Protein AF-A0A7C1BBD3-F1 (afdb_monomer_lite)

Structure (mmCIF, N/CA/C/O backbone):
data_AF-A0A7C1BBD3-F1
#
_entry.id   AF-A0A7C1BBD3-F1
#
loop_
_atom_site.group_PDB
_atom_site.id
_atom_site.type_symbol
_atom_site.label_atom_id
_atom_site.label_alt_id
_atom_site.label_comp_id
_atom_site.label_asym_id
_atom_site.label_entity_id
_atom_site.label_seq_id
_atom_site.pdbx_PDB_ins_code
_atom_site.Cartn_x
_atom_site.Cartn_y
_atom_site.Cartn_z
_atom_site.occupancy
_atom_site.B_iso_or_equiv
_atom_site.auth_seq_id
_atom_site.auth_comp_id
_atom_site.auth_asym_id
_atom_site.auth_atom_id
_atom_site.pdbx_PDB_model_num
ATOM 1 N N . GLN A 1 1 ? 15.927 17.272 -10.533 1.00 42.72 1 GLN A N 1
ATOM 2 C CA . GLN A 1 1 ? 16.928 16.543 -11.366 1.00 42.72 1 GLN A CA 1
ATOM 3 C C . GLN A 1 1 ? 17.130 15.173 -10.729 1.00 42.72 1 GLN A C 1
ATOM 5 O O . GLN A 1 1 ? 16.673 15.026 -9.613 1.00 42.72 1 GLN A O 1
ATOM 10 N N . ILE A 1 2 ? 17.709 14.176 -11.401 1.00 39.72 2 ILE A N 1
ATOM 11 C CA . ILE A 1 2 ? 17.794 12.756 -10.972 1.00 39.72 2 ILE A CA 1
ATOM 12 C C . ILE A 1 2 ? 18.036 12.545 -9.454 1.00 39.72 2 ILE A C 1
ATOM 14 O O . ILE A 1 2 ? 17.420 11.663 -8.861 1.00 39.72 2 ILE A O 1
ATOM 18 N N . SER A 1 3 ? 18.795 13.418 -8.778 1.00 36.50 3 SER A N 1
ATOM 19 C CA . SER A 1 3 ? 18.975 13.384 -7.314 1.00 36.50 3 SER A CA 1
ATOM 20 C C . SER A 1 3 ? 17.689 13.539 -6.478 1.00 36.50 3 SER A C 1
ATOM 22 O O . SER A 1 3 ? 17.588 12.968 -5.395 1.00 36.50 3 SER A O 1
ATOM 24 N N . ASP A 1 4 ? 16.673 14.249 -6.972 1.00 36.84 4 ASP A N 1
ATOM 25 C CA . ASP A 1 4 ? 15.358 14.353 -6.327 1.00 36.84 4 ASP A CA 1
ATOM 26 C C . ASP A 1 4 ? 14.579 13.034 -6.432 1.00 36.84 4 ASP A C 1
ATOM 28 O O . ASP A 1 4 ? 13.829 12.693 -5.523 1.00 36.84 4 ASP A O 1
ATOM 32 N N . PHE A 1 5 ? 14.771 12.276 -7.518 1.00 37.47 5 PHE A N 1
ATOM 33 C CA . PHE A 1 5 ? 14.163 10.956 -7.709 1.00 37.47 5 PHE A CA 1
ATOM 34 C C . PHE A 1 5 ? 14.851 9.905 -6.820 1.00 37.47 5 PHE A C 1
ATOM 36 O O . PHE A 1 5 ? 14.169 9.156 -6.123 1.00 37.47 5 PHE A O 1
ATOM 43 N N . ILE A 1 6 ? 16.186 9.958 -6.731 1.00 40.41 6 ILE A N 1
ATOM 44 C CA . ILE A 1 6 ? 17.021 9.156 -5.814 1.00 40.41 6 ILE A CA 1
ATOM 45 C C . ILE A 1 6 ? 16.603 9.364 -4.347 1.00 40.41 6 ILE A C 1
ATOM 47 O O . ILE A 1 6 ? 16.518 8.423 -3.559 1.00 40.41 6 ILE A O 1
ATOM 51 N N . ARG A 1 7 ? 16.246 10.595 -3.969 1.00 35.62 7 ARG A N 1
ATOM 52 C CA . ARG A 1 7 ? 15.813 10.915 -2.602 1.00 35.62 7 ARG A CA 1
ATOM 53 C C . ARG A 1 7 ? 14.390 10.439 -2.279 1.00 35.62 7 ARG A C 1
ATOM 55 O O . ARG A 1 7 ? 14.079 10.214 -1.111 1.00 35.62 7 ARG A O 1
ATOM 62 N N . VAL A 1 8 ? 13.533 10.263 -3.289 1.00 36.00 8 VAL A N 1
ATOM 63 C CA . VAL A 1 8 ? 12.158 9.747 -3.130 1.00 36.00 8 VAL A CA 1
ATOM 64 C C . VAL A 1 8 ? 12.139 8.228 -2.901 1.00 36.00 8 VAL A C 1
ATOM 66 O O . VAL A 1 8 ? 11.223 7.736 -2.245 1.00 36.00 8 VAL A O 1
ATOM 69 N N . ILE A 1 9 ? 13.160 7.491 -3.358 1.00 38.41 9 ILE A N 1
ATOM 70 C CA . ILE A 1 9 ? 13.287 6.033 -3.152 1.00 38.41 9 ILE A CA 1
ATOM 71 C C . ILE A 1 9 ? 14.003 5.630 -1.845 1.00 38.41 9 ILE A C 1
ATOM 73 O O . ILE A 1 9 ? 14.061 4.449 -1.516 1.00 38.41 9 ILE A O 1
ATOM 77 N N . GLY A 1 10 ? 14.446 6.596 -1.034 1.00 33.75 10 GLY A N 1
ATOM 78 C CA . GLY A 1 10 ? 14.709 6.415 0.401 1.00 33.75 10 GLY A CA 1
ATOM 79 C C . GLY A 1 10 ? 15.971 5.648 0.824 1.00 33.75 10 GLY A C 1
ATOM 80 O O . GLY A 1 10 ? 16.179 5.528 2.028 1.00 33.75 10 GLY A O 1
ATOM 81 N N . TYR A 1 11 ? 16.817 5.161 -0.090 1.00 39.09 11 TYR A N 1
ATOM 82 C CA . TYR A 1 11 ? 17.971 4.316 0.265 1.00 39.09 11 TYR A CA 1
ATOM 83 C C . TYR A 1 11 ? 19.151 4.436 -0.712 1.00 39.09 11 TYR A C 1
ATOM 85 O O . TYR A 1 11 ? 19.395 3.503 -1.464 1.00 39.09 11 TYR A O 1
ATOM 93 N N . VAL A 1 12 ? 19.906 5.539 -0.700 1.00 41.84 12 VAL A N 1
ATOM 94 C CA . VAL A 1 12 ? 21.222 5.573 -1.374 1.00 41.84 12 VAL A CA 1
ATOM 95 C C . VAL A 1 12 ? 22.221 6.338 -0.502 1.00 41.84 12 VAL A C 1
ATOM 97 O O . VAL A 1 12 ? 21.918 7.443 -0.046 1.00 41.84 12 VAL A O 1
ATOM 100 N N . GLU A 1 13 ? 23.383 5.740 -0.225 1.00 40.69 13 GLU A N 1
ATOM 101 C CA . GLU A 1 13 ? 24.523 6.426 0.400 1.00 40.69 13 GLU A CA 1
ATOM 102 C C . GLU A 1 13 ? 25.305 7.218 -0.668 1.00 40.69 13 GLU A C 1
ATOM 104 O O . GLU A 1 13 ? 25.461 6.768 -1.800 1.00 40.69 13 GLU A O 1
ATOM 109 N N . ASP A 1 14 ? 25.830 8.397 -0.308 1.00 40.28 14 ASP A N 1
ATOM 110 C CA . ASP A 1 14 ? 26.381 9.418 -1.228 1.00 40.28 14 ASP A CA 1
ATOM 111 C C . ASP A 1 14 ? 27.479 8.936 -2.215 1.00 40.28 14 ASP A C 1
ATOM 113 O O . ASP A 1 14 ? 27.792 9.644 -3.170 1.00 40.28 14 ASP A O 1
ATOM 117 N N . GLY A 1 15 ? 28.081 7.757 -2.012 1.00 38.84 15 GLY A N 1
ATOM 118 C CA . GLY A 1 15 ? 29.149 7.208 -2.861 1.00 38.84 15 GLY A CA 1
ATOM 119 C C . GLY A 1 15 ? 28.684 6.410 -4.088 1.00 38.84 15 GLY A C 1
ATOM 120 O O . GLY A 1 15 ? 29.461 6.244 -5.026 1.00 38.84 15 GLY A O 1
ATOM 121 N N . GLU A 1 16 ? 27.439 5.931 -4.113 1.00 45.84 16 GLU A N 1
ATOM 122 C CA . GLU A 1 16 ? 26.911 5.083 -5.202 1.00 45.84 16 GLU A CA 1
ATOM 123 C C . GLU A 1 16 ? 26.369 5.920 -6.379 1.00 45.84 16 GLU A C 1
ATOM 125 O O . GLU A 1 16 ? 26.343 5.472 -7.526 1.00 45.84 16 GLU A O 1
ATOM 130 N N . ILE A 1 17 ? 26.085 7.201 -6.116 1.00 46.09 17 ILE A N 1
ATOM 131 C CA . ILE A 1 17 ? 25.597 8.200 -7.078 1.00 46.09 17 ILE A CA 1
ATOM 132 C C . ILE A 1 17 ? 26.652 8.532 -8.154 1.00 46.09 17 ILE A C 1
ATOM 134 O O . ILE A 1 17 ? 26.317 8.731 -9.318 1.00 46.09 17 ILE A O 1
ATOM 138 N N . GLU A 1 18 ? 27.943 8.566 -7.813 1.00 42.03 18 GLU A N 1
ATOM 139 C CA . GLU A 1 18 ? 29.000 8.943 -8.770 1.00 42.03 18 GLU A CA 1
ATOM 140 C C . GLU A 1 18 ? 29.319 7.808 -9.765 1.00 42.03 18 GLU A C 1
ATOM 142 O O . GLU A 1 18 ? 29.662 8.040 -10.928 1.00 42.03 18 GLU A O 1
ATOM 147 N N . MET A 1 19 ? 29.186 6.552 -9.333 1.00 39.53 19 MET A N 1
ATOM 148 C CA . MET A 1 19 ? 29.408 5.379 -10.188 1.00 39.53 19 MET A CA 1
ATOM 149 C C . MET A 1 19 ? 28.291 5.231 -11.227 1.00 39.53 19 MET A C 1
ATOM 151 O O . MET A 1 19 ? 28.548 4.986 -12.407 1.00 39.53 19 MET A O 1
ATOM 155 N N . ALA A 1 20 ? 27.063 5.467 -10.783 1.00 41.28 20 ALA A N 1
ATOM 156 C CA . ALA A 1 20 ? 25.866 5.547 -11.594 1.00 41.28 20 ALA A CA 1
ATOM 157 C C . ALA A 1 20 ? 25.939 6.587 -12.714 1.00 41.28 20 ALA A C 1
ATOM 159 O O . ALA A 1 20 ? 25.700 6.271 -13.881 1.00 41.28 20 ALA A O 1
ATOM 160 N N . GLU A 1 21 ? 26.322 7.819 -12.369 1.00 43.84 21 GLU A N 1
ATOM 161 C CA . GLU A 1 21 ? 26.463 8.919 -13.323 1.00 43.84 21 GLU A CA 1
ATOM 162 C C . GLU A 1 21 ? 27.503 8.602 -14.412 1.00 43.84 21 GLU A C 1
ATOM 164 O O . GLU A 1 21 ? 27.322 8.966 -15.576 1.00 43.84 21 GLU A O 1
ATOM 169 N N . ASN A 1 22 ? 28.573 7.878 -14.069 1.00 40.91 22 ASN A N 1
ATOM 170 C CA . ASN A 1 22 ? 29.615 7.489 -15.021 1.00 40.91 22 ASN A CA 1
ATOM 171 C C . ASN A 1 22 ? 29.151 6.416 -16.020 1.00 40.91 22 ASN A C 1
ATOM 173 O O . ASN A 1 22 ? 29.446 6.534 -17.208 1.00 40.91 22 ASN A O 1
ATOM 177 N N . ILE A 1 23 ? 28.388 5.415 -15.572 1.00 40.72 23 ILE A N 1
ATOM 178 C CA . ILE A 1 23 ? 27.836 4.368 -16.450 1.00 40.72 23 ILE A CA 1
ATOM 179 C C . ILE A 1 23 ? 26.732 4.947 -17.351 1.00 40.72 23 ILE A C 1
ATOM 181 O O . ILE A 1 23 ? 26.657 4.612 -18.534 1.00 40.72 23 ILE A O 1
ATOM 185 N N . LEU A 1 24 ? 25.927 5.886 -16.834 1.00 41.50 24 LEU A N 1
ATOM 186 C CA . LEU A 1 24 ? 24.903 6.592 -17.612 1.00 41.50 24 LEU A CA 1
ATOM 187 C C . LEU A 1 24 ? 25.513 7.355 -18.796 1.00 41.50 24 LEU A C 1
ATOM 189 O O . LEU A 1 24 ? 24.984 7.311 -19.902 1.00 41.50 24 LEU A O 1
ATOM 193 N N . ASN A 1 25 ? 26.649 8.023 -18.583 1.00 43.25 25 ASN A N 1
ATOM 194 C CA . ASN A 1 25 ? 27.315 8.815 -19.618 1.00 43.25 25 ASN A CA 1
ATOM 195 C C . ASN A 1 25 ? 27.905 7.969 -20.765 1.00 43.25 25 ASN A C 1
ATOM 197 O O . ASN A 1 25 ? 28.106 8.504 -21.856 1.00 43.25 25 ASN A O 1
ATOM 201 N N . GLU A 1 26 ? 28.157 6.671 -20.562 1.00 40.03 26 GLU A N 1
ATOM 202 C CA . GLU A 1 26 ? 28.658 5.766 -21.612 1.00 40.03 26 GLU A CA 1
ATOM 203 C C . GLU A 1 26 ? 27.548 5.123 -22.465 1.00 40.03 26 GLU A C 1
ATOM 205 O O . GLU A 1 26 ? 27.810 4.733 -23.603 1.00 40.03 26 GLU A O 1
ATOM 210 N N . ILE A 1 27 ? 26.313 5.024 -21.955 1.00 39.88 27 ILE A N 1
ATOM 211 C CA . ILE A 1 27 ? 25.218 4.262 -22.592 1.00 39.88 27 ILE A CA 1
ATOM 212 C C . ILE A 1 27 ? 24.276 5.154 -23.431 1.00 39.88 27 ILE A C 1
ATOM 214 O O . ILE A 1 27 ? 23.502 4.653 -24.247 1.00 39.88 27 ILE A O 1
ATOM 218 N N . VAL A 1 28 ? 24.355 6.484 -23.303 1.00 42.81 28 VAL A N 1
ATOM 219 C CA . VAL A 1 28 ? 23.466 7.426 -24.009 1.00 42.81 28 VAL A CA 1
ATOM 220 C C . VAL A 1 28 ? 23.803 7.501 -25.505 1.00 42.81 28 VAL A C 1
ATOM 222 O O . VAL A 1 28 ? 24.558 8.357 -25.968 1.00 42.81 28 VAL A O 1
ATOM 225 N N . THR A 1 29 ? 23.164 6.638 -26.291 1.00 41.69 29 THR A N 1
ATOM 226 C CA . THR A 1 29 ? 22.834 6.928 -27.688 1.00 41.69 29 THR A CA 1
ATOM 227 C C . THR A 1 29 ? 21.326 6.830 -27.879 1.00 41.69 29 THR A C 1
ATOM 229 O O . THR A 1 29 ? 20.783 5.738 -27.986 1.00 41.69 29 THR A O 1
ATOM 232 N N . ASP A 1 30 ? 20.728 8.016 -27.965 1.00 42.62 30 ASP A N 1
ATOM 233 C CA . ASP A 1 30 ? 19.357 8.359 -28.356 1.00 42.62 30 ASP A CA 1
ATOM 234 C C . ASP A 1 30 ? 18.203 7.990 -27.398 1.00 42.62 30 ASP A C 1
ATOM 236 O O . ASP A 1 30 ? 18.080 6.875 -26.916 1.00 42.62 30 ASP A O 1
ATOM 240 N N . GLU A 1 31 ? 17.373 9.009 -27.145 1.00 43.44 31 GLU A N 1
ATOM 241 C CA . GLU A 1 31 ? 16.205 9.097 -26.245 1.00 43.44 31 GLU A CA 1
ATOM 242 C C . GLU A 1 31 ? 16.451 8.821 -24.742 1.00 43.44 31 GLU A C 1
ATOM 244 O O . GLU A 1 31 ? 16.307 7.727 -24.205 1.00 43.44 31 GLU A O 1
ATOM 249 N N . GLY A 1 32 ? 16.777 9.904 -24.022 1.00 48.03 32 GLY A N 1
ATOM 250 C CA . GLY A 1 32 ? 17.133 9.963 -22.596 1.00 48.03 32 GLY A CA 1
ATOM 251 C C . GLY A 1 32 ? 16.069 9.558 -21.560 1.00 48.03 32 GLY A C 1
ATOM 252 O O . GLY A 1 32 ? 16.115 10.069 -20.447 1.00 48.03 32 GLY A O 1
ATOM 253 N N . SER A 1 33 ? 15.126 8.670 -21.885 1.00 53.91 33 SER A N 1
ATOM 254 C CA . SER A 1 33 ? 14.300 7.941 -20.907 1.00 53.91 33 SER A CA 1
ATOM 255 C C . SER A 1 33 ? 14.845 6.550 -20.591 1.00 53.91 33 SER A C 1
ATOM 257 O O . SER A 1 33 ? 14.638 6.050 -19.488 1.00 53.91 33 SER A O 1
ATOM 259 N N . ASP A 1 34 ? 15.557 5.930 -21.532 1.00 50.56 34 ASP A N 1
ATOM 260 C CA . ASP A 1 34 ? 15.849 4.498 -21.450 1.00 50.56 34 ASP A CA 1
ATOM 261 C C . ASP A 1 34 ? 17.072 4.208 -20.572 1.00 50.56 34 ASP A C 1
ATOM 263 O O . ASP A 1 34 ? 17.096 3.206 -19.865 1.00 50.56 34 ASP A O 1
ATOM 267 N N . ALA A 1 35 ? 18.036 5.131 -20.500 1.00 49.62 35 ALA A N 1
ATOM 268 C CA . ALA A 1 35 ? 19.198 5.007 -19.616 1.00 49.62 35 ALA A CA 1
ATOM 269 C C . ALA A 1 35 ? 18.842 5.182 -18.124 1.00 49.62 35 ALA A C 1
ATOM 271 O O . ALA A 1 35 ? 19.361 4.448 -17.287 1.00 49.62 35 ALA A O 1
ATOM 272 N N . GLU A 1 36 ? 17.921 6.097 -17.787 1.00 53.84 36 GLU A N 1
ATOM 273 C CA . GLU A 1 36 ? 17.399 6.251 -16.416 1.00 53.84 36 GLU A CA 1
ATOM 274 C C . GLU A 1 36 ? 16.621 4.998 -15.979 1.00 53.84 36 GLU A C 1
ATOM 276 O O . GLU A 1 36 ? 16.766 4.543 -14.848 1.00 53.84 36 GLU A O 1
ATOM 281 N N . LEU A 1 37 ? 15.840 4.400 -16.887 1.00 52.06 37 LEU A N 1
ATOM 282 C CA . LEU A 1 37 ? 15.091 3.164 -16.637 1.00 52.06 37 LEU A CA 1
ATOM 283 C C . LEU A 1 37 ? 16.002 1.945 -16.470 1.00 52.06 37 LEU A C 1
ATOM 285 O O . LEU A 1 37 ? 15.768 1.133 -15.579 1.00 52.06 37 LEU A O 1
ATOM 289 N N . VAL A 1 38 ? 17.048 1.831 -17.293 1.00 49.78 38 VAL A N 1
ATOM 290 C CA . VAL A 1 38 ? 18.075 0.782 -17.179 1.00 49.78 38 VAL A CA 1
ATOM 291 C C . VAL A 1 38 ? 18.857 0.928 -15.875 1.00 49.78 38 VAL A C 1
ATOM 293 O O . VAL A 1 38 ? 19.151 -0.073 -15.233 1.00 49.78 38 VAL A O 1
ATOM 296 N N . TYR A 1 39 ? 19.149 2.155 -15.449 1.00 54.31 39 TYR A N 1
ATOM 297 C CA . TYR A 1 39 ? 19.838 2.422 -14.191 1.00 54.31 39 TYR A CA 1
ATOM 298 C C . TYR A 1 39 ? 18.980 2.077 -12.965 1.00 54.31 39 TYR A C 1
ATOM 300 O O . TYR A 1 39 ? 19.425 1.313 -12.113 1.00 54.31 39 TYR A O 1
ATOM 308 N N . ILE A 1 40 ? 17.714 2.520 -12.936 1.00 54.09 40 ILE A N 1
ATOM 309 C CA . ILE A 1 40 ? 16.740 2.092 -11.917 1.00 54.09 40 ILE A CA 1
ATOM 310 C C . ILE A 1 40 ? 16.637 0.564 -11.903 1.00 54.09 40 ILE A C 1
ATOM 312 O O . ILE A 1 40 ? 16.583 -0.036 -10.835 1.00 54.09 40 ILE A O 1
ATOM 316 N N . ALA A 1 41 ? 16.647 -0.079 -13.073 1.00 51.44 41 ALA A N 1
ATOM 317 C CA . ALA A 1 41 ? 16.553 -1.525 -13.158 1.00 51.44 41 ALA A CA 1
ATOM 318 C C . ALA A 1 41 ? 17.793 -2.260 -12.617 1.00 51.44 41 ALA A C 1
ATOM 320 O O . ALA A 1 41 ? 17.657 -3.234 -11.879 1.00 51.44 41 ALA A O 1
ATOM 321 N N . LEU A 1 42 ? 18.996 -1.785 -12.931 1.00 52.47 42 LEU A N 1
ATOM 322 C CA . LEU A 1 42 ? 20.243 -2.377 -12.442 1.00 52.47 42 LEU A CA 1
ATOM 323 C C . LEU A 1 42 ? 20.394 -2.217 -10.923 1.00 52.47 42 LEU A C 1
ATOM 325 O O . LEU A 1 42 ? 20.742 -3.179 -10.242 1.00 52.47 42 LEU A O 1
ATOM 329 N N . GLU A 1 43 ? 20.054 -1.049 -10.373 1.00 55.06 43 GLU A N 1
ATOM 330 C CA . GLU A 1 43 ? 20.093 -0.837 -8.921 1.00 55.06 43 GLU A CA 1
ATOM 331 C C . GLU A 1 43 ? 19.018 -1.633 -8.185 1.00 55.06 43 GLU A C 1
ATOM 333 O O . GLU A 1 43 ? 19.250 -2.140 -7.090 1.00 55.06 43 GLU A O 1
ATOM 338 N N . MET A 1 44 ? 17.836 -1.786 -8.782 1.00 52.31 44 MET A N 1
ATOM 339 C CA . MET A 1 44 ? 16.782 -2.617 -8.216 1.00 52.31 44 MET A CA 1
ATOM 340 C C . MET A 1 44 ? 17.167 -4.096 -8.155 1.00 52.31 44 MET A C 1
ATOM 342 O O . MET A 1 44 ? 16.822 -4.754 -7.175 1.00 52.31 44 MET A O 1
ATOM 346 N N . ASP A 1 45 ? 17.879 -4.622 -9.153 1.00 52.19 45 ASP A N 1
ATOM 347 C CA . ASP A 1 45 ? 18.368 -6.005 -9.145 1.00 52.19 45 ASP A CA 1
ATOM 348 C C . ASP A 1 45 ? 19.349 -6.255 -7.984 1.00 52.19 45 ASP A C 1
ATOM 350 O O . ASP A 1 45 ? 19.198 -7.211 -7.211 1.00 52.19 45 ASP A O 1
ATOM 354 N N . GLU A 1 46 ? 20.295 -5.329 -7.792 1.00 51.22 46 GLU A N 1
ATOM 355 C CA . GLU A 1 46 ? 21.332 -5.414 -6.762 1.00 51.22 46 GLU A CA 1
ATOM 356 C C . GLU A 1 46 ? 20.778 -5.141 -5.348 1.00 51.22 46 GLU A C 1
ATOM 358 O O . GLU A 1 46 ? 20.995 -5.938 -4.430 1.00 51.22 46 GLU A O 1
ATOM 363 N N . ALA A 1 47 ? 19.966 -4.092 -5.171 1.00 46.62 47 ALA A N 1
ATOM 364 C CA . ALA A 1 47 ? 19.386 -3.709 -3.879 1.00 46.62 47 ALA A CA 1
ATOM 365 C C . ALA A 1 47 ? 18.297 -4.680 -3.390 1.00 46.62 47 ALA A C 1
ATOM 367 O O . ALA A 1 47 ? 18.139 -4.908 -2.186 1.00 46.62 47 ALA A O 1
ATOM 368 N N . ILE A 1 48 ? 17.528 -5.277 -4.307 1.00 50.56 48 ILE A N 1
ATOM 369 C CA . ILE A 1 48 ? 16.442 -6.206 -3.963 1.00 50.56 48 ILE A CA 1
ATOM 370 C C . ILE A 1 48 ? 16.951 -7.658 -3.991 1.00 50.56 48 ILE A C 1
ATOM 372 O O . ILE A 1 48 ? 16.228 -8.55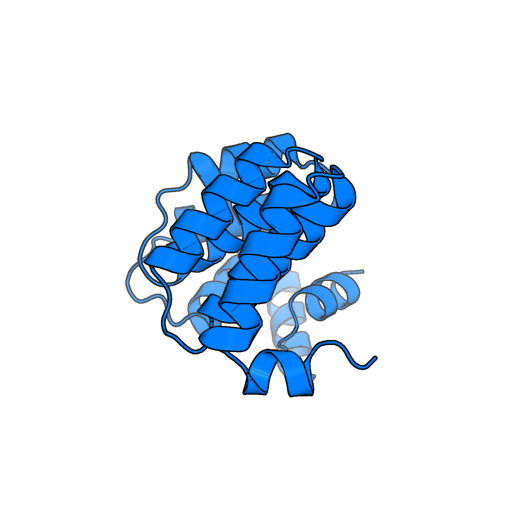5 -3.559 1.00 50.56 48 ILE A O 1
ATOM 376 N N . GLY A 1 49 ? 18.197 -7.924 -4.407 1.00 51.06 49 GLY A N 1
ATOM 377 C CA . GLY A 1 49 ? 18.795 -9.262 -4.453 1.00 51.06 49 GLY A CA 1
ATOM 378 C C . GLY A 1 49 ? 17.883 -10.255 -5.174 1.00 51.06 49 GLY A C 1
ATOM 379 O O . GLY A 1 49 ? 17.462 -11.265 -4.587 1.00 51.06 49 GLY A O 1
ATOM 380 N N . ILE A 1 50 ? 17.460 -9.900 -6.386 1.00 51.25 50 ILE A N 1
ATOM 381 C CA . ILE A 1 50 ? 16.378 -10.574 -7.105 1.00 51.25 50 ILE A CA 1
ATOM 382 C C . ILE A 1 50 ? 16.940 -11.739 -7.917 1.00 51.25 50 ILE A C 1
ATOM 384 O O . ILE A 1 50 ? 17.036 -11.704 -9.131 1.00 51.25 50 ILE A O 1
ATOM 388 N N . GLY A 1 51 ? 17.247 -12.855 -7.261 1.00 50.44 51 GLY A N 1
ATOM 389 C CA . GLY A 1 51 ? 17.638 -14.083 -7.967 1.00 50.44 51 GLY A CA 1
ATOM 390 C C . GLY A 1 51 ? 16.523 -14.753 -8.798 1.00 50.44 51 GLY A C 1
ATOM 391 O O . GLY A 1 51 ? 16.655 -15.940 -9.081 1.00 50.44 51 GLY A O 1
ATOM 392 N N . SER A 1 52 ? 15.408 -14.074 -9.115 1.00 52.53 52 SER A N 1
ATOM 393 C CA . SER A 1 52 ? 14.213 -14.704 -9.707 1.00 52.53 52 SER A CA 1
ATOM 394 C C . SER A 1 52 ? 13.354 -13.833 -10.639 1.00 52.53 52 SER A C 1
ATOM 396 O O . SER A 1 52 ? 12.218 -14.218 -10.893 1.00 52.53 52 SER A O 1
ATOM 398 N N . CYS A 1 53 ? 13.798 -12.660 -11.098 1.00 61.47 53 CYS A N 1
ATOM 399 C CA . CYS A 1 53 ? 12.981 -11.830 -11.994 1.00 61.47 53 CYS A CA 1
ATOM 400 C C . CYS A 1 53 ? 13.806 -11.386 -13.198 1.00 61.47 53 CYS A C 1
ATOM 402 O O . CYS A 1 53 ? 14.935 -10.930 -13.035 1.00 61.47 53 CYS A O 1
ATOM 404 N N . ASP A 1 54 ? 13.252 -11.550 -14.396 1.00 65.94 54 ASP A N 1
ATOM 405 C CA . ASP A 1 54 ? 13.948 -11.214 -15.632 1.00 65.94 54 ASP A CA 1
ATOM 406 C C . ASP A 1 54 ? 13.985 -9.690 -15.839 1.00 65.94 54 ASP A C 1
ATOM 408 O O . ASP A 1 54 ? 13.146 -8.945 -15.323 1.00 65.94 54 ASP A O 1
ATOM 412 N N . PHE A 1 55 ? 14.956 -9.220 -16.629 1.00 67.56 55 PHE A N 1
ATOM 413 C CA . PHE A 1 55 ? 15.182 -7.799 -16.938 1.00 67.56 55 PHE A CA 1
ATOM 414 C C . PHE A 1 55 ? 13.903 -7.054 -17.361 1.00 67.56 55 PHE A C 1
ATOM 416 O O . PHE A 1 55 ? 13.718 -5.887 -17.020 1.00 67.56 55 PHE A O 1
ATOM 423 N N . GLU A 1 56 ? 13.002 -7.734 -18.072 1.00 71.44 56 GLU A N 1
ATOM 424 C CA . GLU A 1 56 ? 11.727 -7.181 -18.529 1.00 71.44 56 GLU A CA 1
ATOM 425 C C . GLU A 1 56 ? 10.827 -6.735 -17.371 1.00 71.44 56 GLU A C 1
ATOM 427 O O . GLU A 1 56 ? 10.306 -5.621 -17.393 1.00 71.44 56 GLU A O 1
ATOM 432 N N . CYS A 1 57 ? 10.697 -7.542 -16.316 1.00 72.75 57 CYS A N 1
ATOM 433 C CA . CYS A 1 57 ? 9.881 -7.186 -15.157 1.00 72.75 57 CYS A CA 1
ATOM 434 C C . CYS A 1 57 ? 10.463 -5.961 -14.451 1.00 72.75 57 CYS A C 1
ATOM 436 O O . CYS A 1 57 ? 9.747 -5.021 -14.108 1.00 72.75 57 CYS A O 1
ATOM 438 N N . ILE A 1 58 ? 11.783 -5.925 -14.292 1.00 73.50 58 ILE A N 1
ATOM 439 C CA . ILE A 1 58 ? 12.455 -4.796 -13.660 1.00 73.50 58 ILE A CA 1
ATOM 440 C C . ILE A 1 58 ? 12.266 -3.514 -14.494 1.00 73.50 58 ILE A C 1
ATOM 442 O O . ILE A 1 58 ? 11.929 -2.463 -13.945 1.00 73.50 58 ILE A O 1
ATOM 446 N N . TYR A 1 59 ? 12.386 -3.608 -15.820 1.00 72.50 59 TYR A N 1
ATOM 447 C CA . TYR A 1 59 ? 12.119 -2.499 -16.736 1.00 72.50 59 TYR A CA 1
ATOM 448 C C . TYR A 1 59 ? 10.670 -1.991 -16.636 1.00 72.50 59 TYR A C 1
ATOM 450 O O . TYR A 1 59 ? 10.446 -0.785 -16.500 1.00 72.50 59 TYR A O 1
ATOM 458 N N . ILE A 1 60 ? 9.681 -2.896 -16.644 1.00 81.25 60 ILE A N 1
ATOM 459 C CA . ILE A 1 60 ? 8.256 -2.549 -16.504 1.00 81.25 60 ILE A CA 1
ATOM 460 C C . ILE A 1 60 ? 8.013 -1.808 -15.187 1.00 81.25 60 ILE A C 1
ATOM 462 O O . ILE A 1 60 ? 7.354 -0.765 -15.168 1.00 81.25 60 ILE A O 1
ATOM 466 N N . TYR A 1 61 ? 8.578 -2.304 -14.087 1.00 81.69 61 TYR A N 1
ATOM 467 C CA . TYR A 1 61 ? 8.431 -1.661 -12.788 1.00 81.69 61 TYR A CA 1
ATOM 468 C C . TYR A 1 61 ? 9.111 -0.283 -12.738 1.00 81.69 61 TYR A C 1
ATOM 470 O O . TYR A 1 61 ? 8.511 0.679 -12.253 1.00 81.69 61 TYR A O 1
ATOM 478 N N . GLY A 1 62 ? 10.321 -0.145 -13.291 1.00 76.56 62 GLY A N 1
ATOM 479 C CA . GLY A 1 62 ? 10.998 1.148 -13.418 1.00 76.56 62 GLY A CA 1
ATOM 480 C C . GLY A 1 62 ? 10.161 2.160 -14.206 1.00 76.56 62 GLY A C 1
ATOM 481 O O . GLY A 1 62 ? 10.001 3.311 -13.789 1.00 76.56 62 GLY A O 1
ATOM 482 N N . LYS A 1 63 ? 9.531 1.716 -15.301 1.00 79.06 63 LYS A N 1
ATOM 483 C CA . LYS A 1 63 ? 8.642 2.556 -16.115 1.00 79.06 63 LYS A CA 1
ATOM 484 C C . LYS A 1 63 ? 7.399 2.985 -15.340 1.00 79.06 63 LYS A C 1
ATOM 486 O O . LYS A 1 63 ? 7.011 4.153 -15.412 1.00 79.06 63 LYS A O 1
ATOM 491 N N . ALA A 1 64 ? 6.816 2.089 -14.548 1.00 83.06 64 ALA A N 1
ATOM 492 C CA . ALA A 1 64 ? 5.698 2.428 -13.678 1.00 83.06 64 ALA A CA 1
ATOM 493 C C . ALA A 1 64 ? 6.078 3.467 -12.611 1.00 83.06 64 ALA A C 1
ATOM 495 O O . ALA A 1 64 ? 5.325 4.416 -12.388 1.00 83.06 64 ALA A O 1
ATOM 496 N N . LEU A 1 65 ? 7.258 3.352 -11.991 1.00 78.00 65 LEU A N 1
ATOM 497 C CA . LEU A 1 65 ? 7.747 4.355 -11.037 1.00 78.00 65 LEU A CA 1
ATOM 498 C C . LEU A 1 65 ? 7.927 5.730 -11.684 1.00 78.00 65 LEU A C 1
ATOM 500 O O . LEU A 1 65 ? 7.544 6.748 -11.101 1.00 78.00 65 LEU A O 1
ATOM 504 N N . LEU A 1 66 ? 8.468 5.769 -12.901 1.00 73.06 66 LEU A N 1
ATOM 505 C CA . LEU A 1 66 ? 8.610 7.008 -13.656 1.00 73.06 66 LEU A CA 1
ATOM 506 C C . LEU A 1 66 ? 7.243 7.620 -13.997 1.00 73.06 66 LEU A C 1
ATOM 508 O O . LEU A 1 66 ? 7.053 8.828 -13.842 1.00 73.06 66 LEU A O 1
ATOM 512 N N . GLY A 1 67 ? 6.279 6.790 -14.405 1.00 75.56 67 GLY A N 1
ATOM 513 C CA . GLY A 1 67 ? 4.890 7.199 -14.625 1.00 75.56 67 GLY A CA 1
ATOM 514 C C . GLY A 1 67 ? 4.257 7.778 -13.359 1.00 75.56 67 GLY A C 1
ATOM 515 O O . GLY A 1 67 ? 3.695 8.873 -13.398 1.00 75.56 67 GLY A O 1
ATOM 516 N N . MET A 1 68 ? 4.444 7.117 -12.214 1.00 77.06 68 MET A N 1
ATOM 517 C CA . MET A 1 68 ? 3.999 7.605 -10.907 1.00 77.06 68 MET A CA 1
ATOM 518 C C . MET A 1 68 ? 4.602 8.975 -10.568 1.00 77.06 68 MET A C 1
ATOM 520 O O . MET A 1 68 ? 3.876 9.871 -10.141 1.00 77.06 68 MET A O 1
ATOM 524 N N . TYR A 1 69 ? 5.910 9.162 -10.771 1.00 75.25 69 TYR A N 1
ATOM 525 C CA . TYR A 1 69 ? 6.592 10.435 -10.503 1.00 75.25 69 TYR A CA 1
ATOM 526 C C . TYR A 1 69 ? 6.089 11.569 -11.406 1.00 75.25 69 TYR A C 1
ATOM 528 O O . TYR A 1 69 ? 5.939 12.706 -10.962 1.00 75.25 69 TYR A O 1
ATOM 536 N N . ARG A 1 70 ? 5.786 11.255 -12.669 1.00 77.25 70 ARG A N 1
ATOM 537 C CA . ARG A 1 70 ? 5.264 12.212 -13.655 1.00 77.25 70 ARG A CA 1
ATOM 538 C C . ARG A 1 70 ? 3.766 12.495 -13.502 1.00 77.25 70 ARG A C 1
ATOM 540 O O . ARG A 1 70 ? 3.255 13.377 -14.187 1.00 77.25 70 ARG A O 1
ATOM 547 N N . GLY A 1 71 ? 3.070 11.782 -12.616 1.00 78.88 71 GLY A N 1
ATOM 548 C CA . GLY A 1 71 ? 1.622 11.899 -12.431 1.00 78.88 71 GLY A CA 1
ATOM 549 C C . GLY A 1 71 ? 0.789 11.129 -13.462 1.00 78.88 71 GLY A C 1
ATOM 550 O O . GLY A 1 71 ? -0.434 11.250 -13.468 1.00 78.88 71 GLY A O 1
ATOM 551 N N . SER A 1 72 ? 1.421 10.320 -14.315 1.00 86.50 72 SER A N 1
ATOM 552 C CA . SER A 1 72 ? 0.761 9.429 -15.277 1.00 86.50 72 SER A CA 1
ATOM 553 C C . SER A 1 72 ? 0.279 8.152 -14.579 1.00 86.50 72 SER A C 1
ATOM 555 O O . SER A 1 72 ? 0.775 7.057 -14.846 1.00 86.50 72 SER A O 1
ATOM 557 N N . TYR A 1 73 ? -0.656 8.292 -13.634 1.00 91.44 73 TYR A N 1
ATOM 558 C CA . TYR A 1 73 ? -1.045 7.197 -12.740 1.00 91.44 73 TYR A CA 1
ATOM 559 C C . TYR A 1 73 ? -1.701 6.020 -13.465 1.00 91.44 73 TYR A C 1
ATOM 561 O O . TYR A 1 73 ? -1.354 4.884 -13.166 1.00 91.44 73 TYR A O 1
ATOM 569 N N . ASP A 1 74 ? -2.577 6.261 -14.443 1.00 95.81 74 ASP A N 1
ATOM 570 C CA . ASP A 1 74 ? -3.256 5.175 -15.165 1.00 95.81 74 ASP A CA 1
ATOM 571 C C . ASP A 1 74 ? -2.276 4.304 -15.966 1.00 95.81 74 ASP A C 1
ATOM 573 O O . ASP A 1 74 ? -2.363 3.079 -15.922 1.00 95.81 74 ASP A O 1
ATOM 577 N N . GLU A 1 75 ? -1.297 4.917 -16.642 1.00 90.56 75 GLU A N 1
ATOM 578 C CA . GLU A 1 75 ? -0.255 4.173 -17.366 1.00 90.56 75 GLU A CA 1
ATOM 579 C C . GLU A 1 75 ? 0.605 3.353 -16.395 1.00 90.56 75 GLU A C 1
ATOM 581 O O . GLU A 1 75 ? 0.879 2.181 -16.641 1.00 90.56 75 GLU A O 1
ATOM 586 N N . ALA A 1 76 ? 0.988 3.946 -15.261 1.00 87.50 76 ALA A N 1
ATOM 587 C CA . ALA A 1 76 ? 1.749 3.247 -14.233 1.00 87.50 76 ALA A CA 1
ATOM 588 C C . ALA A 1 76 ? 0.966 2.073 -13.620 1.00 87.50 76 ALA A C 1
ATOM 590 O O . ALA A 1 76 ? 1.546 1.020 -13.370 1.00 87.50 76 ALA A O 1
ATOM 591 N N . ILE A 1 77 ? -0.343 2.227 -13.404 1.00 97.50 77 ILE A N 1
ATOM 592 C CA . ILE A 1 77 ? -1.220 1.167 -12.889 1.00 97.50 77 ILE A CA 1
ATOM 593 C C . ILE A 1 77 ? -1.276 -0.010 -13.862 1.00 97.50 77 ILE A C 1
ATOM 595 O O . ILE A 1 77 ? -1.126 -1.153 -13.432 1.00 97.50 77 ILE A O 1
ATOM 599 N N . GLU A 1 78 ? -1.473 0.248 -15.156 1.00 97.00 78 GLU A N 1
ATOM 600 C CA . GLU A 1 78 ? -1.541 -0.826 -16.152 1.00 97.00 78 GLU A CA 1
ATOM 601 C C . GLU A 1 78 ? -0.198 -1.554 -16.280 1.00 97.00 78 GLU A C 1
ATOM 603 O O . GLU A 1 78 ? -0.179 -2.782 -16.234 1.00 97.00 78 GLU A O 1
ATOM 608 N N . LEU A 1 79 ? 0.928 -0.829 -16.274 1.00 90.69 79 LEU A N 1
ATOM 609 C CA . LEU A 1 79 ? 2.263 -1.442 -16.241 1.00 90.69 79 LEU A CA 1
ATOM 610 C C . LEU A 1 79 ? 2.442 -2.377 -15.034 1.00 90.69 79 LEU A C 1
ATOM 612 O O . LEU A 1 79 ? 2.954 -3.485 -15.176 1.00 90.69 79 LEU A O 1
ATOM 616 N N . ILE A 1 80 ? 1.993 -1.962 -13.845 1.00 92.94 80 ILE A N 1
ATOM 617 C CA . ILE A 1 80 ? 2.091 -2.795 -12.639 1.00 92.94 80 ILE A CA 1
ATOM 618 C C . ILE A 1 80 ? 1.149 -4.010 -12.686 1.00 92.94 80 ILE A C 1
ATOM 620 O O . ILE A 1 80 ? 1.467 -5.055 -12.124 1.00 92.94 80 ILE A O 1
ATOM 624 N N . LYS A 1 81 ? -0.012 -3.906 -13.336 1.00 95.12 81 LYS A N 1
ATOM 625 C CA . LYS A 1 81 ? -0.964 -5.023 -13.446 1.00 95.12 81 LYS A CA 1
ATOM 626 C C . LYS A 1 81 ? -0.567 -6.053 -14.500 1.00 95.12 81 LYS A C 1
ATOM 628 O O . LYS A 1 81 ? -0.891 -7.225 -14.335 1.00 95.12 81 LYS A O 1
ATOM 633 N N . GLU A 1 82 ? 0.070 -5.614 -15.581 1.00 91.44 82 GLU A N 1
ATOM 634 C CA . GLU A 1 82 ? 0.498 -6.480 -16.683 1.00 91.44 82 GLU A CA 1
ATOM 635 C C . GLU A 1 82 ? 1.864 -7.132 -16.431 1.00 91.44 82 GLU A C 1
ATOM 637 O O . GLU A 1 82 ? 2.158 -8.171 -17.020 1.00 91.44 82 GLU A O 1
ATOM 642 N N . GLY A 1 83 ? 2.691 -6.548 -15.557 1.00 87.38 83 GLY A N 1
ATOM 643 C CA . GLY A 1 83 ? 4.008 -7.084 -15.226 1.00 87.38 83 GLY A CA 1
ATOM 644 C C . GLY A 1 83 ? 3.950 -8.430 -14.494 1.00 87.38 83 GLY A C 1
ATOM 645 O O . GLY A 1 83 ? 3.218 -8.597 -13.516 1.00 87.38 83 GLY A O 1
ATOM 646 N N . ASP A 1 84 ? 4.775 -9.381 -14.936 1.00 88.75 84 ASP A N 1
ATOM 647 C CA . ASP A 1 84 ? 4.902 -10.704 -14.313 1.00 88.75 84 ASP A CA 1
ATOM 648 C C . ASP A 1 84 ? 5.888 -10.665 -13.137 1.00 88.75 84 ASP A C 1
ATOM 650 O O . ASP A 1 84 ? 7.056 -11.051 -13.222 1.00 88.75 84 ASP A O 1
ATOM 654 N N . PHE A 1 85 ? 5.440 -10.077 -12.030 1.00 85.56 85 PHE A N 1
ATOM 655 C CA . PHE A 1 85 ? 6.284 -9.889 -10.857 1.00 85.56 85 PHE A CA 1
ATOM 656 C C . PHE A 1 85 ? 6.273 -11.100 -9.934 1.00 85.56 85 PHE A C 1
ATOM 658 O O . PHE A 1 85 ? 5.219 -11.553 -9.480 1.00 85.56 85 PHE A O 1
ATOM 665 N N . GLU A 1 86 ? 7.465 -11.517 -9.511 1.00 82.19 86 GLU A N 1
ATOM 666 C CA . GLU A 1 86 ? 7.642 -12.597 -8.546 1.00 82.19 86 GLU A CA 1
ATOM 667 C C . GLU A 1 86 ? 8.398 -12.159 -7.283 1.00 82.19 86 GLU A C 1
ATOM 669 O O . GLU A 1 86 ? 9.019 -11.094 -7.206 1.00 82.19 86 GLU A O 1
ATOM 674 N N . GLY A 1 87 ? 8.310 -12.998 -6.247 1.00 81.12 87 GLY A N 1
ATOM 675 C CA . GLY A 1 87 ? 9.082 -12.859 -5.016 1.00 81.12 87 GLY A CA 1
ATOM 676 C C . GLY A 1 87 ? 8.973 -11.475 -4.369 1.00 81.12 87 GLY A C 1
ATOM 677 O O . GLY A 1 87 ? 7.882 -10.961 -4.112 1.00 81.12 87 GLY A O 1
ATOM 678 N N . ARG A 1 88 ? 10.134 -10.876 -4.078 1.00 77.56 88 ARG A N 1
ATOM 679 C CA . ARG A 1 88 ? 10.224 -9.551 -3.447 1.00 77.56 88 ARG A CA 1
ATOM 680 C C . ARG A 1 88 ? 9.715 -8.433 -4.356 1.00 77.56 88 ARG A C 1
ATOM 682 O O . ARG A 1 88 ? 9.096 -7.497 -3.854 1.00 77.56 88 ARG A O 1
ATOM 689 N N . LEU A 1 89 ? 9.927 -8.548 -5.668 1.00 80.00 89 LEU A N 1
ATOM 690 C CA . LEU A 1 89 ? 9.470 -7.538 -6.617 1.00 80.00 89 LEU A CA 1
ATOM 691 C C . LEU A 1 89 ? 7.944 -7.528 -6.721 1.00 80.00 89 LEU A C 1
ATOM 693 O O . LEU A 1 89 ? 7.360 -6.452 -6.735 1.00 80.00 89 LEU A O 1
ATOM 697 N N . ARG A 1 90 ? 7.285 -8.695 -6.658 1.00 87.00 90 ARG A N 1
ATOM 698 C CA . ARG A 1 90 ? 5.814 -8.782 -6.581 1.00 87.00 90 ARG A CA 1
ATOM 699 C C . ARG A 1 90 ? 5.254 -7.987 -5.417 1.00 87.00 90 ARG A C 1
ATOM 701 O O . ARG A 1 90 ? 4.314 -7.218 -5.578 1.00 87.00 90 ARG A O 1
ATOM 708 N N . PHE A 1 91 ? 5.851 -8.163 -4.243 1.00 85.38 91 PHE A N 1
ATOM 709 C CA . PHE A 1 91 ? 5.426 -7.448 -3.049 1.00 85.38 91 PHE A CA 1
ATOM 710 C C . PHE A 1 91 ? 5.580 -5.932 -3.226 1.00 85.38 91 PHE A C 1
ATOM 712 O O . PHE A 1 91 ? 4.655 -5.177 -2.939 1.00 85.38 91 PHE A O 1
ATOM 719 N N . LYS A 1 92 ? 6.716 -5.487 -3.776 1.00 83.69 92 LYS A N 1
ATOM 720 C CA . LYS A 1 92 ? 6.974 -4.068 -4.034 1.00 83.69 92 LYS A CA 1
ATOM 721 C C . LYS A 1 92 ? 6.039 -3.478 -5.096 1.00 83.69 92 LYS A C 1
ATOM 723 O O . LYS A 1 92 ? 5.527 -2.377 -4.914 1.00 83.69 92 LYS A O 1
ATOM 728 N N . ALA A 1 93 ? 5.773 -4.221 -6.166 1.00 88.38 93 ALA A N 1
ATOM 729 C CA . ALA A 1 93 ? 4.798 -3.871 -7.192 1.00 88.38 93 ALA A CA 1
ATOM 730 C C . ALA A 1 93 ? 3.403 -3.665 -6.593 1.00 88.38 93 ALA A C 1
ATOM 732 O O . ALA A 1 93 ? 2.767 -2.651 -6.865 1.00 88.38 93 ALA A O 1
ATOM 733 N N . MET A 1 94 ? 2.968 -4.553 -5.695 1.00 94.12 94 MET A N 1
ATOM 734 C CA . MET A 1 94 ? 1.698 -4.398 -4.983 1.00 94.12 94 MET A CA 1
ATOM 735 C C . MET A 1 94 ? 1.674 -3.161 -4.072 1.00 94.12 94 MET A C 1
ATOM 737 O O . MET A 1 94 ? 0.684 -2.436 -4.071 1.00 94.12 94 MET A O 1
ATOM 741 N N . GLU A 1 95 ? 2.747 -2.859 -3.332 1.00 89.00 95 GLU A N 1
ATOM 742 C CA . GLU A 1 95 ? 2.814 -1.616 -2.541 1.00 89.00 95 GLU A CA 1
ATOM 743 C C . GLU A 1 95 ? 2.671 -0.371 -3.422 1.00 89.00 95 GLU A C 1
ATOM 745 O O . GLU A 1 95 ? 1.886 0.530 -3.114 1.00 89.00 95 GLU A O 1
ATOM 750 N N . THR A 1 96 ? 3.396 -0.345 -4.541 1.00 87.38 96 THR A N 1
ATOM 751 C CA . THR A 1 96 ? 3.337 0.738 -5.526 1.00 87.38 96 THR A CA 1
ATOM 752 C C . THR A 1 96 ? 1.943 0.858 -6.135 1.00 87.38 96 THR A C 1
ATOM 754 O O . THR A 1 96 ? 1.443 1.972 -6.277 1.00 87.38 96 THR A O 1
ATOM 757 N N . LEU A 1 97 ? 1.269 -0.261 -6.418 1.00 96.38 97 LEU A N 1
ATOM 758 C CA . LEU A 1 97 ? -0.106 -0.269 -6.916 1.00 96.38 97 LEU A CA 1
ATOM 759 C C . LEU A 1 97 ? -1.079 0.382 -5.925 1.00 96.38 97 LEU A C 1
ATOM 761 O O . LEU A 1 97 ? -1.896 1.208 -6.325 1.00 96.38 97 LEU A O 1
ATOM 765 N N . GLY A 1 98 ? -0.963 0.070 -4.630 1.00 95.25 98 GLY A N 1
ATOM 766 C CA . GLY A 1 98 ? -1.791 0.691 -3.593 1.00 95.25 98 GLY A CA 1
ATOM 767 C C . GLY A 1 98 ? -1.600 2.210 -3.540 1.00 95.25 98 GLY A C 1
ATOM 768 O O . GLY A 1 98 ? -2.573 2.962 -3.504 1.00 95.25 98 GLY A O 1
ATOM 769 N N . VAL A 1 99 ? -0.346 2.673 -3.612 1.00 90.12 99 VAL A N 1
ATOM 770 C CA . VAL A 1 99 ? -0.013 4.109 -3.638 1.00 90.12 99 VAL A CA 1
ATOM 771 C C . VAL A 1 99 ? -0.535 4.786 -4.905 1.00 90.12 99 VAL A C 1
ATOM 773 O O . VAL A 1 99 ? -1.064 5.895 -4.831 1.00 90.12 99 VAL A O 1
ATOM 776 N N . LEU A 1 100 ? -0.401 4.141 -6.063 1.00 91.81 100 LEU A N 1
ATOM 777 C CA . LEU A 1 100 ? -0.929 4.643 -7.328 1.00 91.81 100 LEU A CA 1
ATOM 778 C C . LEU A 1 100 ? -2.445 4.817 -7.265 1.00 91.81 100 LEU A C 1
ATOM 780 O O . LEU A 1 100 ? -2.944 5.890 -7.607 1.00 91.81 100 LEU A O 1
ATOM 784 N N . TYR A 1 101 ? -3.163 3.817 -6.748 1.00 97.69 101 TYR A N 1
ATOM 785 C CA . TYR A 1 101 ? -4.603 3.920 -6.553 1.00 97.69 101 TYR A CA 1
ATOM 786 C C . TYR A 1 101 ? -4.973 5.073 -5.618 1.00 97.69 101 TYR A C 1
ATOM 788 O O . TYR A 1 101 ? -5.803 5.896 -6.003 1.00 97.69 101 TYR A O 1
ATOM 796 N N . GLN A 1 102 ? -4.288 5.239 -4.478 1.00 92.31 102 GLN A N 1
ATOM 797 C CA . GLN A 1 102 ? -4.496 6.403 -3.605 1.00 92.31 102 GLN A CA 1
ATOM 798 C C . GLN A 1 102 ? -4.261 7.737 -4.331 1.00 92.31 102 GLN A C 1
ATOM 800 O O . GLN A 1 102 ? -5.068 8.656 -4.226 1.00 92.31 102 GLN A O 1
ATOM 805 N N . LYS A 1 103 ? -3.162 7.862 -5.084 1.00 89.62 103 LYS A N 1
ATOM 806 C CA . LYS A 1 103 ? -2.826 9.092 -5.821 1.00 89.62 103 LYS A CA 1
ATOM 807 C C . LYS A 1 103 ? -3.825 9.421 -6.930 1.00 89.62 103 LYS A C 1
ATOM 809 O O . LYS A 1 103 ? -3.978 10.590 -7.271 1.00 89.62 103 LYS A O 1
ATOM 814 N N . SER A 1 104 ? -4.483 8.402 -7.474 1.00 94.38 104 SER A N 1
ATOM 815 C CA . SER A 1 104 ? -5.569 8.528 -8.451 1.00 94.38 104 SER A CA 1
ATOM 816 C C . SER A 1 104 ? -6.969 8.609 -7.824 1.00 94.38 104 SER A C 1
ATOM 818 O O . SER A 1 104 ? -7.953 8.569 -8.553 1.00 94.38 104 SER A O 1
ATOM 820 N N . GLU A 1 105 ? -7.068 8.705 -6.492 1.00 96.12 105 GLU A N 1
ATOM 821 C CA . GLU A 1 105 ? -8.330 8.746 -5.731 1.00 96.12 105 GLU A CA 1
ATOM 822 C C . GLU A 1 105 ? -9.233 7.509 -5.921 1.00 96.12 105 GLU A C 1
ATOM 824 O O . GLU A 1 105 ? -10.446 7.548 -5.717 1.00 96.12 105 GLU A O 1
ATOM 829 N N . ARG A 1 106 ? -8.625 6.380 -6.288 1.00 98.06 106 ARG A N 1
ATOM 830 C CA . ARG A 1 106 ? -9.257 5.067 -6.466 1.00 98.06 106 ARG A CA 1
ATOM 831 C C . ARG A 1 106 ? -9.218 4.305 -5.143 1.00 98.06 106 ARG A C 1
ATOM 833 O O . ARG A 1 106 ? -8.414 3.398 -4.931 1.00 98.06 106 ARG A O 1
ATOM 840 N N . TRP A 1 107 ? -9.999 4.799 -4.186 1.00 97.56 107 TRP A N 1
ATOM 841 C CA . TRP A 1 107 ? -9.889 4.440 -2.771 1.00 97.56 107 TRP A CA 1
ATOM 842 C C . TRP A 1 107 ? -10.197 2.971 -2.496 1.00 97.56 107 TRP A C 1
ATOM 844 O O . TRP A 1 107 ? -9.458 2.317 -1.761 1.00 97.56 107 TRP A O 1
ATOM 854 N N . GLU A 1 108 ? -11.263 2.447 -3.091 1.00 97.50 108 GLU A N 1
ATOM 855 C CA . GLU A 1 108 ? -11.685 1.060 -2.937 1.00 97.50 108 GLU A CA 1
ATOM 856 C C . GLU A 1 108 ? -10.632 0.090 -3.478 1.00 97.50 108 GLU A C 1
ATOM 858 O O . GLU A 1 108 ? -10.271 -0.857 -2.779 1.00 97.50 108 GLU A O 1
ATOM 863 N N . GLU A 1 109 ? -10.061 0.355 -4.656 1.00 98.38 109 GLU A N 1
ATOM 864 C CA . GLU A 1 109 ? -8.989 -0.483 -5.199 1.00 98.38 109 GLU A CA 1
ATOM 865 C C . GLU A 1 109 ? -7.713 -0.414 -4.348 1.00 98.38 109 GLU A C 1
ATOM 867 O O . GLU A 1 109 ? -7.050 -1.430 -4.132 1.00 98.38 109 GLU A O 1
ATOM 872 N N . ALA A 1 110 ? -7.379 0.759 -3.799 1.00 97.94 110 ALA A N 1
ATOM 873 C CA . ALA A 1 110 ? -6.265 0.885 -2.863 1.00 97.94 110 ALA A CA 1
ATOM 874 C C . ALA A 1 110 ? -6.488 0.028 -1.604 1.00 97.94 110 ALA A C 1
ATOM 876 O O . ALA A 1 110 ? -5.575 -0.668 -1.156 1.00 97.94 110 ALA A O 1
ATOM 877 N N . ILE A 1 111 ? -7.704 0.041 -1.046 1.00 98.12 111 ILE A N 1
ATOM 878 C CA . ILE A 1 111 ? -8.072 -0.778 0.117 1.00 98.12 111 ILE A CA 1
ATOM 879 C C . ILE A 1 111 ? -7.900 -2.266 -0.188 1.00 98.12 111 ILE A C 1
ATOM 881 O O . ILE A 1 111 ? -7.287 -2.963 0.624 1.00 98.12 111 ILE A O 1
ATOM 885 N N . GLU A 1 112 ? -8.394 -2.740 -1.336 1.00 98.19 112 GLU A N 1
ATOM 886 C CA . GLU A 1 112 ? -8.260 -4.141 -1.759 1.00 98.19 112 GLU A CA 1
ATOM 887 C C . GLU A 1 112 ? -6.788 -4.568 -1.805 1.00 98.19 112 GLU A C 1
ATOM 889 O O . GLU A 1 112 ? -6.414 -5.588 -1.221 1.00 98.19 112 GLU A O 1
ATOM 894 N N . VAL A 1 113 ? -5.924 -3.737 -2.395 1.00 97.88 113 VAL A N 1
ATOM 895 C CA . VAL A 1 113 ? -4.478 -3.995 -2.443 1.00 97.88 113 VAL A CA 1
ATOM 896 C C . VAL A 1 113 ? -3.869 -4.061 -1.039 1.00 97.88 113 VAL A C 1
ATOM 898 O O . VAL A 1 113 ? -3.097 -4.977 -0.742 1.00 97.88 113 VAL A O 1
ATOM 901 N N . TYR A 1 114 ? -4.230 -3.145 -0.136 1.00 97.19 114 TYR A N 1
ATOM 902 C CA . TYR A 1 114 ? -3.725 -3.176 1.242 1.00 97.19 114 TYR A CA 1
ATOM 903 C C . TYR A 1 114 ? -4.253 -4.359 2.054 1.00 97.19 114 TYR A C 1
ATOM 905 O O . TYR A 1 114 ? -3.541 -4.863 2.923 1.00 97.19 114 TYR A O 1
ATOM 913 N N . GLU A 1 115 ? -5.458 -4.855 1.768 1.00 97.50 115 GLU A N 1
ATOM 914 C CA . GLU A 1 115 ? -5.952 -6.093 2.372 1.00 97.50 115 GLU A CA 1
ATOM 915 C C . GLU A 1 115 ? -5.141 -7.309 1.922 1.00 97.50 115 GLU A C 1
ATOM 917 O O . GLU A 1 115 ? -4.865 -8.199 2.732 1.00 97.50 115 GLU A O 1
ATOM 922 N N . GLU A 1 116 ? -4.761 -7.374 0.646 1.00 96.81 116 GLU A N 1
ATOM 923 C CA . GLU A 1 116 ? -3.901 -8.443 0.140 1.00 96.81 116 GLU A CA 1
ATOM 924 C C . GLU A 1 116 ? -2.494 -8.368 0.736 1.00 96.81 116 GLU A C 1
ATOM 926 O O . GLU A 1 116 ? -1.999 -9.370 1.263 1.00 96.81 116 GLU A O 1
ATOM 931 N N . LEU A 1 117 ? -1.886 -7.178 0.753 1.00 95.25 117 LEU A N 1
ATOM 932 C CA . LEU A 1 117 ? -0.588 -6.947 1.390 1.00 95.25 117 LEU A CA 1
ATOM 933 C C . LEU A 1 117 ? -0.620 -7.329 2.872 1.00 95.25 117 LEU A C 1
ATOM 935 O O . LEU A 1 117 ? 0.266 -8.046 3.335 1.00 95.25 117 LEU A O 1
ATOM 939 N N . TYR A 1 118 ? -1.673 -6.961 3.606 1.00 96.12 118 TYR A N 1
ATOM 940 C CA . TYR A 1 1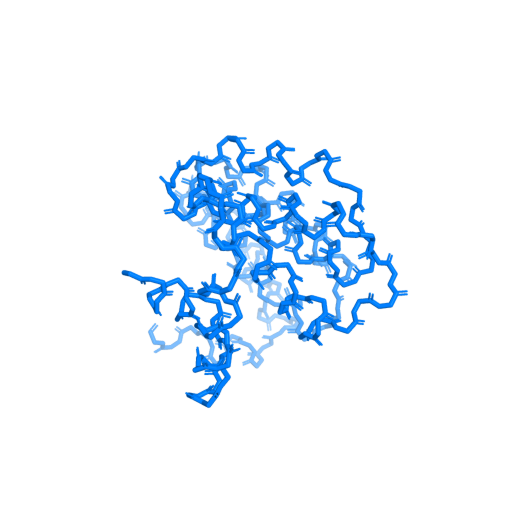18 ? -1.854 -7.362 5.002 1.00 96.12 118 TYR A CA 1
ATOM 941 C C . TYR A 1 118 ? -1.876 -8.892 5.178 1.00 96.12 118 TYR A C 1
ATOM 943 O O . TYR A 1 118 ? -1.268 -9.414 6.115 1.00 96.12 118 TYR A O 1
ATOM 951 N N . LYS A 1 119 ? -2.551 -9.630 4.285 1.00 95.38 119 LYS A N 1
ATOM 952 C CA . LYS A 1 119 ? -2.631 -11.105 4.341 1.00 95.38 119 LYS A CA 1
ATOM 953 C C . LYS A 1 119 ? -1.288 -11.776 4.045 1.00 95.3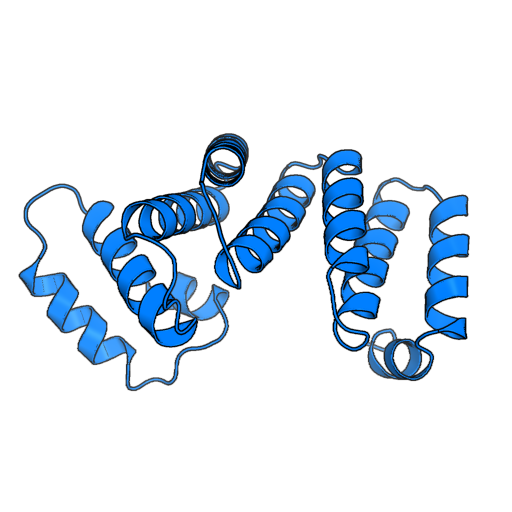8 119 LYS A C 1
ATOM 955 O O . LYS A 1 119 ? -1.020 -12.843 4.592 1.00 95.38 119 LYS A O 1
ATOM 960 N N . MET A 1 120 ? -0.476 -11.175 3.178 1.00 89.88 120 MET A N 1
ATOM 961 C CA . MET A 1 120 ? 0.809 -11.725 2.733 1.00 89.88 120 MET A CA 1
ATOM 962 C C . MET A 1 120 ? 2.000 -11.332 3.618 1.00 89.88 120 MET A C 1
ATOM 964 O O . MET A 1 120 ? 3.068 -11.929 3.500 1.00 89.88 120 MET A O 1
ATOM 968 N N . SER A 1 121 ? 1.834 -10.324 4.471 1.00 89.38 121 SER A N 1
ATOM 969 C CA . SER A 1 121 ? 2.924 -9.737 5.251 1.00 89.38 121 SER A CA 1
ATOM 970 C C . SER A 1 121 ? 3.204 -10.452 6.566 1.00 89.38 121 SER A C 1
ATOM 972 O O . SER A 1 121 ? 2.341 -11.122 7.138 1.00 89.38 121 SER A O 1
ATOM 974 N N . ASP A 1 122 ? 4.414 -10.247 7.079 1.00 89.75 122 ASP A N 1
ATOM 975 C CA . ASP A 1 122 ? 4.752 -10.539 8.469 1.00 89.75 122 ASP A CA 1
ATOM 976 C C . ASP A 1 122 ? 4.048 -9.576 9.445 1.00 89.75 122 ASP A C 1
ATOM 978 O O . ASP A 1 122 ? 3.448 -8.566 9.061 1.00 89.75 122 ASP A O 1
ATOM 982 N N . ASP A 1 123 ? 4.086 -9.911 10.735 1.00 88.50 123 ASP A N 1
ATOM 983 C CA . ASP A 1 123 ? 3.415 -9.123 11.774 1.00 88.50 123 ASP A CA 1
ATOM 984 C C . ASP A 1 123 ? 4.022 -7.725 11.969 1.00 88.50 123 ASP A C 1
ATOM 986 O O . ASP A 1 123 ? 3.334 -6.844 12.480 1.00 88.50 123 ASP A O 1
ATOM 990 N N . GLU A 1 124 ? 5.263 -7.497 11.529 1.00 88.44 124 GLU A N 1
ATOM 991 C CA . GLU A 1 124 ? 5.930 -6.194 11.605 1.00 88.44 124 GLU A CA 1
ATOM 992 C C . GLU A 1 124 ? 5.361 -5.201 10.581 1.00 88.44 124 GLU A C 1
ATOM 994 O O . GLU A 1 124 ? 5.158 -4.027 10.895 1.00 88.44 124 GLU A O 1
ATOM 999 N N . ARG A 1 125 ? 5.043 -5.664 9.365 1.00 87.69 125 ARG A N 1
ATOM 1000 C CA . ARG A 1 125 ? 4.522 -4.802 8.288 1.00 87.69 125 ARG A CA 1
ATOM 1001 C C . ARG A 1 125 ? 3.008 -4.627 8.312 1.00 87.69 125 ARG A C 1
ATOM 1003 O O . ARG A 1 125 ? 2.503 -3.581 7.913 1.00 87.69 125 ARG A O 1
ATOM 1010 N N . LYS A 1 126 ? 2.267 -5.620 8.810 1.00 93.75 126 LYS A N 1
ATOM 1011 C CA . LYS A 1 126 ? 0.799 -5.577 8.948 1.00 93.75 126 LYS A CA 1
ATOM 1012 C C . LYS A 1 126 ? 0.212 -4.273 9.514 1.00 93.75 126 LYS A C 1
ATOM 1014 O O . LYS A 1 126 ? -0.769 -3.801 8.930 1.00 93.75 126 LYS A O 1
ATOM 1019 N N . PRO A 1 127 ? 0.736 -3.672 10.602 1.00 93.94 127 PRO A N 1
ATOM 1020 C CA . PRO A 1 127 ? 0.156 -2.443 11.137 1.00 93.94 127 PRO A CA 1
ATOM 1021 C C . PRO A 1 127 ? 0.205 -1.265 10.153 1.00 93.94 127 PRO A C 1
ATOM 1023 O O . PRO A 1 127 ? -0.720 -0.457 10.146 1.00 93.94 127 PRO A O 1
ATOM 1026 N N . TRP A 1 128 ? 1.199 -1.200 9.262 1.00 92.88 128 TRP A N 1
ATOM 1027 C CA . TRP A 1 128 ? 1.282 -0.146 8.246 1.00 92.88 128 TRP A CA 1
ATOM 1028 C C . TRP A 1 128 ? 0.152 -0.230 7.218 1.00 92.88 128 TRP A C 1
ATOM 1030 O O . TRP A 1 128 ? -0.431 0.790 6.864 1.00 92.88 128 TRP A O 1
ATOM 1040 N N . TYR A 1 129 ? -0.229 -1.433 6.782 1.00 95.19 129 TYR A N 1
ATOM 1041 C CA . TYR A 1 129 ? -1.345 -1.587 5.840 1.00 95.19 129 TYR A CA 1
ATOM 1042 C C . TYR A 1 129 ? -2.696 -1.278 6.483 1.00 95.19 129 TYR A C 1
ATOM 1044 O O . TYR A 1 129 ? -3.551 -0.665 5.847 1.00 95.19 129 TYR A O 1
ATOM 1052 N N . LEU A 1 130 ? -2.870 -1.615 7.765 1.00 95.69 130 LEU A N 1
ATOM 1053 C CA . LEU A 1 130 ? -4.028 -1.153 8.533 1.00 95.69 130 LEU A CA 1
ATOM 1054 C C . LEU A 1 130 ? -4.030 0.375 8.666 1.00 95.69 130 LEU A C 1
ATOM 1056 O O . LEU A 1 130 ? -5.079 0.999 8.548 1.00 95.69 130 LEU A O 1
ATOM 1060 N N . TYR A 1 131 ? -2.867 0.993 8.859 1.00 94.06 131 TYR A N 1
ATOM 1061 C CA . TYR A 1 131 ? -2.750 2.445 8.919 1.00 94.06 131 TYR A CA 1
ATOM 1062 C C . TYR A 1 131 ? -3.106 3.125 7.586 1.00 94.06 131 TYR A C 1
ATOM 1064 O O . TYR A 1 131 ? -3.869 4.089 7.587 1.00 94.06 131 TYR A O 1
ATOM 1072 N N . TYR A 1 132 ? -2.660 2.595 6.442 1.00 93.81 132 TYR A N 1
ATOM 1073 C CA . TYR A 1 132 ? -3.079 3.107 5.131 1.00 93.81 132 TYR A CA 1
ATOM 1074 C C . TYR A 1 132 ? -4.590 2.980 4.917 1.00 93.81 132 TYR A C 1
ATOM 1076 O O . TYR A 1 132 ? -5.229 3.924 4.457 1.00 93.81 132 TYR A O 1
ATOM 1084 N N . GLN A 1 133 ? -5.192 1.858 5.318 1.00 96.81 133 GLN A N 1
ATOM 1085 C CA . GLN A 1 133 ? -6.648 1.703 5.285 1.00 96.81 133 GLN A CA 1
ATOM 1086 C C . GLN A 1 133 ? -7.350 2.724 6.185 1.00 96.81 133 GLN A C 1
ATOM 1088 O O . GLN A 1 133 ? -8.323 3.337 5.762 1.00 96.81 133 GLN A O 1
ATOM 1093 N N . TYR A 1 134 ? -6.844 2.954 7.400 1.00 96.12 134 TYR A N 1
ATOM 1094 C CA . TYR A 1 134 ? -7.359 3.984 8.306 1.00 96.12 134 TYR A CA 1
ATOM 1095 C C . TYR A 1 134 ? -7.333 5.381 7.668 1.00 96.12 134 TYR A C 1
ATOM 1097 O O . TYR A 1 134 ? -8.333 6.102 7.740 1.00 96.12 134 TYR A O 1
ATOM 1105 N N . GLN A 1 135 ? -6.226 5.755 7.019 1.00 94.56 135 GLN A N 1
ATOM 1106 C CA . GLN A 1 135 ? -6.108 7.037 6.322 1.00 94.56 135 GLN A CA 1
ATOM 1107 C C . GLN A 1 135 ? -7.155 7.155 5.211 1.00 94.56 135 GLN A C 1
ATOM 1109 O O . GLN A 1 135 ? -7.876 8.150 5.157 1.00 94.56 135 GLN A O 1
ATOM 1114 N N . ILE A 1 136 ? -7.302 6.120 4.379 1.00 96.31 136 ILE A N 1
ATOM 1115 C CA . ILE A 1 136 ? -8.296 6.106 3.299 1.00 96.31 136 ILE A CA 1
ATOM 1116 C C . ILE A 1 136 ? -9.718 6.196 3.861 1.00 96.31 136 ILE A C 1
ATOM 1118 O O . ILE A 1 136 ? -10.498 7.028 3.407 1.00 96.31 136 ILE A O 1
ATOM 1122 N N . TYR A 1 137 ? -10.058 5.401 4.880 1.00 97.56 137 TYR A N 1
ATOM 1123 C CA . TYR A 1 137 ? -11.388 5.433 5.496 1.00 97.56 137 TYR A CA 1
ATOM 1124 C C . TYR A 1 137 ? -11.722 6.795 6.103 1.00 97.56 137 TYR A C 1
ATOM 1126 O O . TYR A 1 137 ? -12.865 7.240 6.017 1.00 97.56 137 TYR A O 1
ATOM 1134 N N . THR A 1 138 ? -10.717 7.485 6.644 1.00 95.69 138 THR A N 1
ATOM 1135 C CA . THR A 1 138 ? -10.859 8.860 7.135 1.00 95.69 138 THR A CA 1
ATOM 1136 C C . THR A 1 138 ? -11.127 9.838 5.989 1.00 95.69 138 THR A C 1
ATOM 1138 O O . THR A 1 138 ? -11.996 10.696 6.115 1.00 95.69 138 THR A O 1
ATOM 1141 N N . ILE A 1 139 ? -10.423 9.698 4.859 1.00 95.81 139 ILE A N 1
ATOM 1142 C CA . ILE A 1 139 ? -10.596 10.550 3.669 1.00 95.81 139 ILE A CA 1
ATOM 1143 C C . ILE A 1 139 ? -12.000 10.396 3.072 1.00 95.81 139 ILE A C 1
ATOM 1145 O O . ILE A 1 139 ? -12.647 11.398 2.773 1.00 95.81 139 ILE A O 1
ATOM 1149 N N . ILE A 1 140 ? -12.491 9.162 2.926 1.00 96.81 140 ILE A N 1
ATOM 1150 C CA . ILE A 1 140 ? -13.819 8.901 2.342 1.00 96.81 140 ILE A CA 1
ATOM 1151 C C . ILE A 1 140 ? -14.973 9.101 3.341 1.00 96.81 140 ILE A C 1
ATOM 1153 O O . ILE A 1 140 ? -16.137 9.063 2.947 1.00 96.81 140 ILE A O 1
ATOM 1157 N N . GLY A 1 141 ? -14.668 9.314 4.626 1.00 96.50 141 GLY A N 1
ATOM 1158 C CA . GLY A 1 141 ? -15.657 9.527 5.685 1.00 96.50 141 GLY A CA 1
ATOM 1159 C C . GLY A 1 141 ? -16.412 8.264 6.123 1.00 96.50 141 GLY A C 1
ATOM 1160 O O . GLY A 1 141 ? -17.553 8.363 6.576 1.00 96.50 141 GLY A O 1
ATOM 1161 N N . ASP A 1 142 ? -15.814 7.074 5.989 1.00 97.62 142 ASP A N 1
ATOM 1162 C CA . ASP A 1 142 ? -16.394 5.818 6.494 1.00 97.62 142 ASP A CA 1
ATOM 1163 C C . ASP A 1 142 ? -16.018 5.609 7.970 1.00 97.62 142 ASP A C 1
ATOM 1165 O O . ASP A 1 142 ? -15.174 4.782 8.328 1.00 97.62 142 ASP A O 1
ATOM 1169 N N . ASP A 1 143 ? -16.677 6.369 8.850 1.00 95.25 143 ASP A N 1
ATOM 1170 C CA . ASP A 1 143 ? -16.448 6.34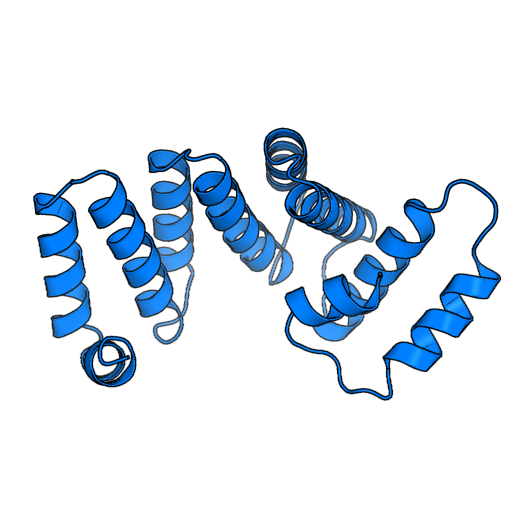5 10.303 1.00 95.25 143 ASP A CA 1
ATOM 1171 C C . ASP A 1 143 ? -16.580 4.941 10.911 1.00 95.25 143 ASP A C 1
ATOM 1173 O O . ASP A 1 143 ? -15.933 4.609 11.911 1.00 95.25 143 ASP A O 1
ATOM 1177 N N . LYS A 1 144 ? -17.422 4.089 10.310 1.00 97.69 144 LYS A N 1
ATOM 1178 C CA . LYS A 1 144 ? -17.608 2.715 10.772 1.00 97.69 144 LYS A CA 1
ATOM 1179 C C . LYS A 1 144 ? -16.321 1.920 10.573 1.00 97.69 144 LYS A C 1
ATOM 1181 O O . LYS A 1 144 ? -15.838 1.311 11.529 1.00 97.69 144 LYS A O 1
ATOM 1186 N N . ARG A 1 145 ? -15.762 1.928 9.359 1.00 97.19 145 ARG A N 1
ATOM 1187 C CA . ARG A 1 145 ? -14.518 1.204 9.063 1.00 97.19 145 ARG A CA 1
ATOM 1188 C C . ARG A 1 145 ? -13.314 1.820 9.770 1.00 97.19 145 ARG A C 1
ATOM 1190 O O . ARG A 1 145 ? -12.466 1.072 10.249 1.00 97.19 145 ARG A O 1
ATOM 1197 N N . VAL A 1 146 ? -13.280 3.145 9.943 1.00 97.25 146 VAL A N 1
ATOM 1198 C CA . VAL A 1 146 ? -12.281 3.814 10.798 1.00 97.25 146 VAL A CA 1
ATOM 1199 C C . VAL A 1 146 ? -12.271 3.200 12.202 1.00 97.25 146 VAL A C 1
ATOM 1201 O O . VAL A 1 146 ? -11.223 2.763 12.681 1.00 97.25 146 VAL A O 1
ATOM 1204 N N . GLY A 1 147 ? -13.436 3.105 12.851 1.00 95.50 147 GLY A N 1
ATOM 1205 C CA . GLY A 1 147 ? -13.543 2.538 14.197 1.00 95.50 147 GLY A CA 1
ATOM 1206 C C . GLY A 1 147 ? -13.133 1.063 14.274 1.00 95.50 147 GLY A C 1
ATOM 1207 O O . GLY A 1 147 ? -12.511 0.639 15.250 1.00 95.50 147 GLY A O 1
ATOM 1208 N N . GLU A 1 148 ? -13.444 0.276 13.241 1.00 97.38 148 GLU A N 1
ATOM 1209 C CA . GLU A 1 148 ? -13.028 -1.128 13.143 1.00 97.38 148 GLU A CA 1
ATOM 1210 C C . GLU A 1 148 ? -11.500 -1.266 13.043 1.00 97.38 148 GLU A C 1
ATOM 1212 O O . GLU A 1 148 ? -10.914 -2.087 13.757 1.00 97.38 148 GLU A O 1
ATOM 1217 N N . VAL A 1 149 ? -10.850 -0.437 12.220 1.00 96.56 149 VAL A N 1
ATOM 1218 C CA . VAL A 1 149 ? -9.392 -0.452 12.042 1.00 96.56 149 VAL A CA 1
ATOM 1219 C C . VAL A 1 149 ? -8.664 0.019 13.299 1.00 96.56 149 VAL A C 1
ATOM 1221 O O . VAL A 1 149 ? -7.745 -0.670 13.740 1.00 96.56 149 VAL A O 1
ATOM 1224 N N . ILE A 1 150 ? -9.094 1.121 13.925 1.00 95.69 150 ILE A N 1
ATOM 1225 C CA . ILE A 1 150 ? -8.494 1.612 15.181 1.00 95.69 150 ILE A CA 1
ATOM 1226 C C . ILE A 1 150 ? -8.553 0.523 16.251 1.00 95.69 150 ILE A C 1
ATOM 1228 O O . ILE A 1 150 ? -7.535 0.173 16.843 1.00 95.69 150 ILE A O 1
ATOM 1232 N N . LYS A 1 151 ? -9.729 -0.084 16.447 1.00 96.75 151 LYS A N 1
ATOM 1233 C CA . LYS A 1 151 ? -9.904 -1.149 17.438 1.00 96.75 151 LYS A CA 1
ATOM 1234 C C . LYS A 1 151 ? -8.983 -2.339 17.171 1.00 96.75 151 LYS A C 1
ATOM 1236 O O . LYS A 1 151 ? -8.509 -2.978 18.112 1.00 96.75 151 LYS A O 1
ATOM 1241 N N . LYS A 1 152 ? -8.759 -2.673 15.898 1.00 96.19 152 LYS A N 1
ATOM 1242 C CA . LYS A 1 152 ? -7.836 -3.739 15.510 1.00 96.19 152 LYS A CA 1
ATOM 1243 C C . LYS A 1 152 ? -6.387 -3.355 15.813 1.00 96.19 152 LYS A C 1
ATOM 1245 O O . LYS A 1 152 ? -5.691 -4.143 16.447 1.00 96.19 152 LYS A O 1
ATOM 1250 N N . LEU A 1 153 ? -5.965 -2.150 15.430 1.00 94.94 153 LEU A N 1
ATOM 1251 C CA . LEU A 1 153 ? -4.625 -1.625 15.693 1.00 94.94 153 LEU A CA 1
ATOM 1252 C C . LEU A 1 153 ? -4.306 -1.564 17.192 1.00 94.94 153 LEU A C 1
ATOM 1254 O O . LEU A 1 153 ? -3.272 -2.069 17.607 1.00 94.94 153 LEU A O 1
ATOM 1258 N N . GLU A 1 154 ? -5.206 -1.036 18.021 1.00 94.50 154 GLU A N 1
ATOM 1259 C CA . GLU A 1 154 ? -5.015 -0.967 19.479 1.00 94.50 154 GLU A CA 1
ATOM 1260 C C . GLU A 1 154 ? -4.899 -2.352 20.124 1.00 94.50 154 GLU A C 1
ATOM 1262 O O . GLU A 1 154 ? -4.119 -2.556 21.054 1.00 94.50 154 GLU A O 1
ATOM 1267 N N . LYS A 1 155 ? -5.692 -3.314 19.641 1.00 95.75 155 LYS A N 1
ATOM 1268 C CA . LYS A 1 155 ? -5.737 -4.664 20.204 1.00 95.75 155 LYS A CA 1
ATOM 1269 C C . LYS A 1 155 ? -4.536 -5.510 19.787 1.00 95.75 155 LYS A C 1
ATOM 1271 O O . LYS A 1 155 ? -4.011 -6.255 20.610 1.00 95.75 155 LYS A O 1
ATOM 1276 N N . GLU A 1 156 ? -4.177 -5.474 18.508 1.00 95.06 156 GLU A N 1
ATOM 1277 C CA . GLU A 1 156 ? -3.187 -6.380 17.914 1.00 95.06 156 GLU A CA 1
ATOM 1278 C C . GLU A 1 156 ? -1.790 -5.750 17.844 1.00 95.06 156 GLU A C 1
ATOM 1280 O O . GLU A 1 156 ? -0.798 -6.467 17.952 1.00 95.06 156 GLU A O 1
ATOM 1285 N N . TYR A 1 157 ? -1.704 -4.421 17.739 1.00 94.25 157 TYR A N 1
ATOM 1286 C CA . TYR A 1 157 ? -0.458 -3.676 17.534 1.00 94.25 157 TYR A CA 1
ATOM 1287 C C . TYR A 1 157 ? -0.345 -2.446 18.466 1.00 94.25 157 TYR A C 1
ATOM 1289 O O . TYR A 1 157 ? -0.118 -1.328 17.998 1.00 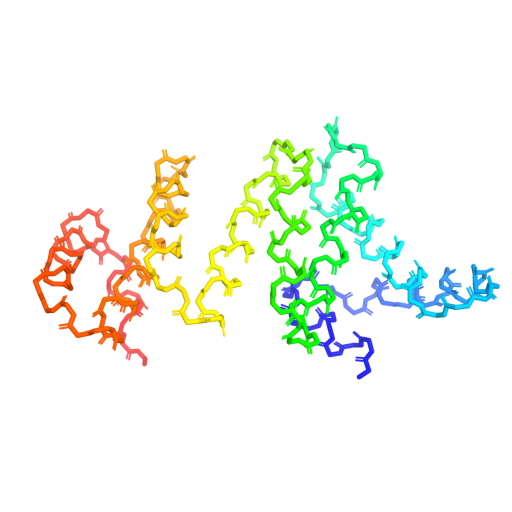94.25 157 TYR A O 1
ATOM 1297 N N . PRO A 1 158 ? -0.461 -2.608 19.800 1.00 92.00 158 PRO A N 1
ATOM 1298 C CA . PRO A 1 158 ? -0.478 -1.479 20.737 1.00 92.00 158 PRO A CA 1
ATOM 1299 C C . PRO A 1 158 ? 0.797 -0.622 20.686 1.00 92.00 158 PRO A C 1
ATOM 1301 O O . PRO A 1 158 ? 0.713 0.601 20.725 1.00 92.00 158 PRO A O 1
ATOM 1304 N N . LEU A 1 159 ? 1.974 -1.238 20.511 1.00 89.38 159 LEU A N 1
ATOM 1305 C CA . LEU A 1 159 ? 3.245 -0.506 20.396 1.00 89.38 159 LEU A CA 1
ATOM 1306 C C . LEU A 1 159 ? 3.313 0.367 19.136 1.00 89.38 159 LEU A C 1
ATOM 1308 O O . LEU A 1 159 ? 3.889 1.451 19.170 1.00 89.38 159 LEU A O 1
ATOM 1312 N N . PHE A 1 160 ? 2.702 -0.079 18.034 1.00 87.81 160 PHE A N 1
ATOM 1313 C CA . PHE A 1 160 ? 2.609 0.718 16.811 1.00 87.81 160 PHE A CA 1
ATOM 1314 C C . PHE A 1 160 ? 1.769 1.981 17.048 1.00 87.81 160 PHE A C 1
ATOM 1316 O O . PHE A 1 160 ? 2.165 3.072 16.649 1.00 87.81 160 PHE A O 1
ATOM 1323 N N . MET A 1 161 ? 0.653 1.850 17.772 1.00 84.88 161 MET A N 1
ATOM 1324 C CA . MET A 1 161 ? -0.212 2.981 18.128 1.00 84.88 161 MET A CA 1
ATOM 1325 C C . MET A 1 161 ? 0.465 3.965 19.088 1.00 84.88 161 MET A C 1
ATOM 1327 O O . MET A 1 161 ? 0.267 5.174 18.975 1.00 84.88 161 MET A O 1
ATOM 1331 N N . GLU A 1 162 ? 1.285 3.469 20.016 1.00 82.38 162 GLU A N 1
ATOM 1332 C CA . GLU A 1 162 ? 2.055 4.313 20.936 1.00 82.38 162 GLU A CA 1
ATOM 1333 C C . GLU A 1 162 ? 3.154 5.117 20.226 1.00 82.38 162 GLU A C 1
ATOM 1335 O O . GLU A 1 162 ? 3.430 6.249 20.630 1.00 82.38 162 GLU A O 1
ATOM 1340 N N . ALA A 1 163 ? 3.753 4.545 19.178 1.00 76.50 163 ALA A N 1
ATOM 1341 C CA . ALA A 1 163 ? 4.850 5.146 18.425 1.00 76.50 163 ALA A CA 1
ATOM 1342 C C . ALA A 1 163 ? 4.399 6.046 17.256 1.00 76.50 163 ALA A C 1
ATOM 1344 O O . ALA A 1 163 ? 5.117 6.980 16.920 1.00 76.50 163 ALA A O 1
ATOM 1345 N N . GLY A 1 164 ? 3.249 5.772 16.625 1.00 61.91 164 GLY A N 1
ATOM 1346 C CA . GLY A 1 164 ? 2.923 6.288 15.284 1.00 61.91 164 GLY A CA 1
ATOM 1347 C C . GLY A 1 164 ? 1.834 7.364 15.166 1.00 61.91 164 GLY A C 1
ATOM 1348 O O . GLY A 1 164 ? 1.564 7.805 14.055 1.00 61.91 164 GLY A O 1
ATOM 1349 N N . LEU A 1 165 ? 1.179 7.785 16.256 1.00 53.12 165 LEU A N 1
ATOM 1350 C CA . LEU A 1 165 ? 0.051 8.745 16.203 1.00 53.12 165 LEU A CA 1
ATOM 1351 C C . LEU A 1 165 ? 0.233 10.000 17.075 1.00 53.12 165 LEU A C 1
ATOM 1353 O O . LEU A 1 165 ? -0.728 10.738 17.295 1.00 53.12 165 LEU A O 1
ATOM 1357 N N . LYS A 1 166 ? 1.432 10.228 17.623 1.00 38.44 166 LYS A N 1
ATOM 1358 C CA . LYS A 1 166 ? 1.715 11.360 18.525 1.00 38.44 166 LYS A CA 1
ATOM 1359 C C . LYS A 1 166 ? 2.421 12.560 17.886 1.00 38.44 166 LYS A C 1
ATOM 1361 O O . LYS A 1 166 ? 2.613 13.537 18.608 1.00 38.44 166 LYS A O 1
ATOM 1366 N N . ASP A 1 167 ? 2.724 12.51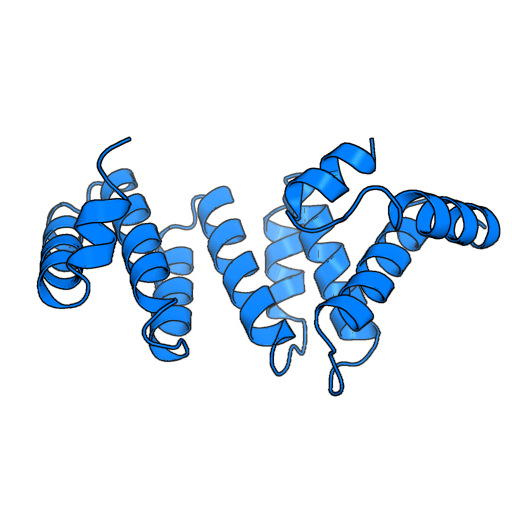3 16.593 1.00 33.25 167 ASP A N 1
ATOM 1367 C CA . ASP A 1 167 ? 3.300 13.639 15.844 1.00 33.25 167 ASP A CA 1
ATOM 1368 C C . ASP A 1 167 ? 2.284 14.249 14.868 1.00 33.25 167 ASP A C 1
ATOM 1370 O O . ASP A 1 167 ? 1.664 13.482 14.094 1.00 33.25 167 ASP A O 1
#

Sequence (167 aa):
QISDFIRVIGYVEDGEIEMAENILNEIVTDEGSDAELVYIALEMDEAIGIGSCDFECIYIYGKALLGMYRGSYDEAIELIKEGDFEGRLRFKAMETLGVLYQKSERWEEAIEVYEELYKMSDDERKPWYLYYQYQIYTIIGDDKRVGEVIKKLEKEYPLFMEAGLKD

pLDDT: mean 74.7, std 22.48, range [33.25, 98.38]

Secondary structure (DSSP, 8-state):
-HHHHHHHS----TTHHHHHHHHHHHH-SS-TTHHHHHHHHHHHHHHHT-TT--HHHHHHHHHHHHHHHHT-HHHHHHHHHHS---HHHHHHHHHHHHHHHHHTT-HHHHHHHHHHHHHHS-TTTHHHHHHHHHHHHHHHT-HHHHHHHHHHHHHH-HHHHHHHS--

Radius of gyration: 18.04 Å; chains: 1; bounding box: 47×31×49 Å

Foldseek 3Di:
DVVVVVVVVPDDDPVVVVVLVVVLVVPDDDDPPVSQLQSQLVVCCVVVVCPDFDSVLSSLQSVLSVCVVVVVLVSSLVSLVPRPDDDPRVLVSLVSNLVSCVSVVVLVSSLVSLVVNLVVDDLVCNLVSLVSNLVSCVVVVVVVSNVVSVVCCCVSPVVCVVPPPPD